Protein AF-A0A9Q3J2R3-F1 (afdb_monomer)

Solvent-accessible surface area (backbone atoms only — not comparable to full-atom values): 9418 Å² total; per-residue (Å²): 132,83,91,70,84,46,67,70,56,54,51,50,53,51,51,51,56,75,69,48,61,63,36,55,77,80,47,56,57,64,67,53,50,51,54,54,50,48,54,44,44,67,78,40,71,87,58,54,69,68,58,52,51,57,54,54,46,62,34,42,38,75,72,40,27,52,59,42,52,78,74,54,57,98,82,57,48,74,64,53,53,39,50,45,46,45,48,46,47,72,78,33,77,52,51,38,79,76,82,68,60,73,75,72,72,69,63,77,83,73,80,81,72,88,80,84,87,82,90,78,88,88,80,91,82,88,81,83,86,86,81,93,75,87,70,90,77,88,87,83,83,82,134

pLDDT: mean 72.08, std 21.62, range [32.03, 93.5]

Sequence (143 aa):
MKKWANEAWRFKVEKAFESSKFNADRDKALPWFCQEKDRLRELFPDMSEFMIQRKILKQYGGDLEHAVKSRTIEKSSAEDIINILKEVTTRTRIGSSRVNLKARFNTPWKDSVDKNPKENFNNMNYKSADIIRKFHIFKTPPT

Radius of gyration: 33.73 Å; Cα contacts (8 Å, |Δi|>4): 80; chains: 1; bounding box: 82×104×40 Å

Organism: NCBI:txid1389203

Secondary structure (DSSP, 8-state):
--TT--HHHHHHHHHHHHH----TTT--HHHHHHHHHHHHHHH-TT--HHHHHHHHHHHH-HHHHHHHHTT--TT--HHHHHHHHHHHHHHS-TTS--TTSTTTS-S-----------------------SS-----------

Mean predicted aligned error: 16.14 Å

Structure (mmCIF, N/CA/C/O backbone):
data_AF-A0A9Q3J2R3-F1
#
_entry.id   AF-A0A9Q3J2R3-F1
#
loop_
_atom_site.group_PDB
_atom_site.id
_atom_site.type_symbol
_atom_site.label_atom_id
_atom_site.label_alt_id
_atom_site.label_comp_id
_atom_site.label_asym_id
_atom_site.label_entity_id
_atom_site.label_seq_id
_atom_site.pdbx_PDB_ins_code
_atom_site.Cartn_x
_atom_site.Cartn_y
_atom_site.Cartn_z
_atom_si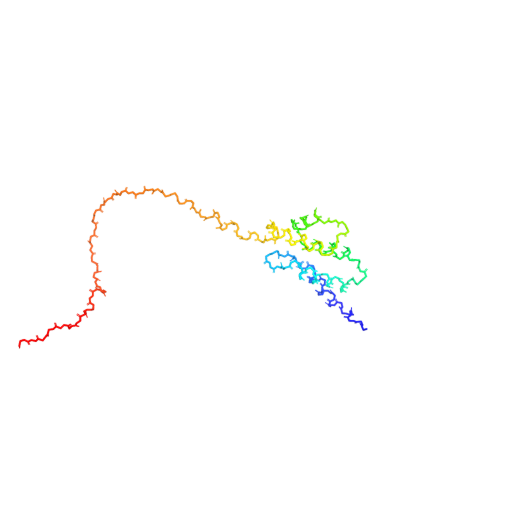te.occupancy
_atom_site.B_iso_or_equiv
_atom_site.auth_seq_id
_atom_site.auth_comp_id
_atom_site.auth_asym_id
_atom_site.auth_atom_id
_atom_site.pdbx_PDB_model_num
ATOM 1 N N . MET A 1 1 ? 28.104 0.379 -10.098 1.00 41.28 1 MET A N 1
ATOM 2 C CA . MET A 1 1 ? 27.484 -0.558 -11.065 1.00 41.28 1 MET A CA 1
ATOM 3 C C . MET A 1 1 ? 26.038 -0.143 -11.332 1.00 41.28 1 MET A C 1
ATOM 5 O O . MET A 1 1 ? 25.217 -0.185 -10.422 1.00 41.28 1 MET A O 1
ATOM 9 N N . LYS A 1 2 ? 25.729 0.321 -12.552 1.00 52.34 2 LYS A N 1
ATOM 10 C CA . LYS A 1 2 ? 24.376 0.724 -12.985 1.00 52.34 2 LYS A CA 1
ATOM 11 C C . LYS A 1 2 ? 23.526 -0.536 -13.218 1.00 52.34 2 LYS A C 1
ATOM 13 O O . LYS A 1 2 ? 23.370 -0.986 -14.343 1.00 52.34 2 LYS A O 1
ATOM 18 N N . LYS A 1 3 ? 22.949 -1.099 -12.155 1.00 52.78 3 LYS A N 1
ATOM 19 C CA . LYS A 1 3 ? 21.988 -2.224 -12.230 1.00 52.78 3 LYS A CA 1
ATOM 20 C C . LYS A 1 3 ? 20.630 -1.852 -12.880 1.00 52.78 3 LYS A C 1
ATOM 22 O O . LYS A 1 3 ? 19.707 -2.650 -12.871 1.00 52.78 3 LYS A O 1
ATOM 27 N N . TRP A 1 4 ? 20.526 -0.649 -13.460 1.00 52.38 4 TRP A N 1
ATOM 28 C CA . TRP A 1 4 ? 19.287 0.090 -13.756 1.00 52.38 4 TRP A CA 1
ATOM 29 C C . TRP A 1 4 ? 19.117 0.516 -15.222 1.00 52.38 4 TRP A C 1
ATOM 31 O O . TRP A 1 4 ? 18.214 1.286 -15.535 1.00 52.38 4 TRP A O 1
ATOM 41 N N . ALA A 1 5 ? 19.986 0.066 -16.128 1.00 53.03 5 ALA A N 1
ATOM 42 C CA . ALA A 1 5 ? 19.925 0.455 -17.541 1.00 53.03 5 ALA A CA 1
ATOM 43 C C . ALA A 1 5 ? 18.962 -0.411 -18.378 1.00 53.03 5 ALA A C 1
ATOM 45 O O . ALA A 1 5 ? 19.039 -0.396 -19.600 1.00 53.03 5 ALA A O 1
ATOM 46 N N . ASN A 1 6 ? 18.081 -1.191 -17.742 1.00 73.62 6 ASN A N 1
ATOM 47 C CA . ASN A 1 6 ? 17.111 -2.019 -18.446 1.00 73.62 6 ASN A CA 1
ATOM 48 C C . ASN A 1 6 ? 15.713 -1.421 -18.265 1.00 73.62 6 ASN A C 1
ATOM 50 O O . ASN A 1 6 ? 15.051 -1.633 -17.248 1.00 73.62 6 ASN A O 1
ATOM 54 N N . GLU A 1 7 ? 15.284 -0.636 -19.247 1.00 78.00 7 GLU A N 1
ATOM 55 C CA . GLU A 1 7 ? 13.959 -0.013 -19.307 1.00 78.00 7 GLU A CA 1
ATOM 56 C C . GLU A 1 7 ? 12.837 -1.053 -19.150 1.00 78.00 7 GLU A C 1
ATOM 58 O O . GLU A 1 7 ? 11.865 -0.822 -18.432 1.00 78.00 7 GLU A O 1
ATOM 63 N N . ALA A 1 8 ? 13.047 -2.270 -19.670 1.00 84.44 8 ALA A N 1
ATOM 64 C CA . ALA A 1 8 ? 12.127 -3.388 -19.487 1.00 84.44 8 ALA A CA 1
ATOM 65 C C . ALA A 1 8 ? 12.008 -3.841 -18.021 1.00 84.44 8 ALA A C 1
ATOM 67 O O . ALA A 1 8 ? 10.945 -4.293 -17.598 1.00 84.44 8 ALA A O 1
ATOM 68 N N . TRP A 1 9 ? 13.077 -3.738 -17.225 1.00 86.19 9 TRP A N 1
ATOM 69 C CA . TRP A 1 9 ? 13.020 -4.047 -15.794 1.00 86.19 9 TRP A CA 1
ATOM 70 C C . TRP A 1 9 ? 12.254 -2.963 -15.026 1.00 86.19 9 TRP A C 1
ATOM 72 O O . TRP A 1 9 ? 11.386 -3.300 -14.222 1.00 86.19 9 TRP A O 1
ATOM 82 N N . ARG A 1 10 ? 12.488 -1.678 -15.332 1.00 86.00 10 ARG A N 1
ATOM 83 C CA . ARG A 1 10 ? 11.745 -0.566 -14.708 1.00 86.00 10 ARG A CA 1
ATOM 84 C C . ARG A 1 10 ? 10.252 -0.687 -14.994 1.00 86.00 10 ARG A C 1
ATOM 86 O O . ARG A 1 10 ? 9.456 -0.643 -14.063 1.00 86.00 10 ARG A O 1
ATOM 93 N N . PHE A 1 11 ? 9.896 -0.961 -16.250 1.00 88.31 11 PHE A N 1
ATOM 94 C CA . PHE A 1 11 ? 8.513 -1.196 -16.658 1.00 88.31 11 PHE A CA 1
ATOM 95 C C . PHE A 1 11 ? 7.865 -2.363 -15.897 1.00 88.31 11 PHE A C 1
ATOM 97 O O . PHE A 1 11 ? 6.725 -2.258 -15.451 1.00 88.31 11 PHE A O 1
ATOM 104 N N . LYS A 1 12 ? 8.591 -3.472 -15.690 1.00 89.00 12 LYS A N 1
ATOM 105 C CA . LYS A 1 12 ? 8.093 -4.611 -14.898 1.00 89.00 12 LYS A CA 1
ATOM 106 C C . LYS A 1 12 ? 7.814 -4.229 -13.445 1.00 89.00 12 LYS A C 1
ATOM 108 O O . LYS A 1 12 ? 6.768 -4.606 -12.923 1.00 89.00 12 LYS A O 1
ATOM 113 N N . VAL A 1 13 ? 8.724 -3.501 -12.794 1.00 89.06 13 VAL A N 1
ATOM 114 C CA . VAL A 1 13 ? 8.544 -3.078 -11.393 1.00 89.06 13 VAL A CA 1
ATOM 115 C C . VAL A 1 13 ? 7.409 -2.063 -11.269 1.00 89.06 13 VAL A C 1
ATOM 117 O O . VAL A 1 13 ? 6.595 -2.171 -10.356 1.00 89.06 13 VAL A O 1
ATOM 120 N N . GLU A 1 14 ? 7.293 -1.131 -12.214 1.00 90.19 14 GLU A N 1
ATOM 121 C CA . GLU A 1 14 ? 6.196 -0.163 -12.255 1.00 90.19 14 GLU A CA 1
ATOM 122 C C . GLU A 1 14 ? 4.843 -0.855 -12.439 1.00 90.19 14 GLU A C 1
ATOM 124 O O . GLU A 1 14 ? 3.926 -0.626 -11.655 1.00 90.19 14 GLU A O 1
ATOM 129 N N . LYS A 1 15 ? 4.735 -1.798 -13.382 1.00 91.06 15 LYS A N 1
ATOM 130 C CA . LYS A 1 15 ? 3.519 -2.605 -13.553 1.00 91.06 15 LYS A CA 1
ATOM 131 C C . LYS A 1 15 ? 3.196 -3.457 -12.329 1.00 91.06 15 LYS A C 1
ATOM 133 O O . LYS A 1 15 ? 2.023 -3.603 -11.978 1.00 91.06 15 LYS A O 1
ATOM 138 N N . ALA A 1 16 ? 4.211 -4.007 -11.664 1.00 89.81 16 ALA A N 1
ATOM 139 C CA . ALA A 1 16 ? 4.023 -4.745 -10.420 1.00 89.81 16 ALA A CA 1
ATOM 140 C C . ALA A 1 16 ? 3.452 -3.842 -9.317 1.00 89.81 16 ALA A C 1
ATOM 142 O O . ALA A 1 16 ? 2.513 -4.252 -8.648 1.00 89.81 16 ALA A O 1
ATOM 143 N N . PHE A 1 17 ? 3.956 -2.612 -9.175 1.00 91.19 17 PHE A N 1
ATOM 144 C CA . PHE A 1 17 ? 3.417 -1.607 -8.252 1.00 91.19 17 PHE A CA 1
ATOM 145 C C . PHE A 1 17 ? 1.977 -1.206 -8.629 1.00 91.19 17 PHE A C 1
ATOM 147 O O . PHE A 1 17 ? 1.074 -1.253 -7.803 1.00 91.19 17 PHE A O 1
ATOM 154 N N . GLU A 1 18 ? 1.706 -0.868 -9.893 1.00 88.56 18 GLU A N 1
ATOM 155 C CA . GLU A 1 18 ? 0.370 -0.447 -10.355 1.00 88.56 18 GLU A CA 1
ATOM 156 C C . GLU A 1 18 ? -0.720 -1.508 -10.138 1.00 88.56 18 GLU A C 1
ATOM 158 O O . GLU A 1 18 ? -1.857 -1.174 -9.797 1.00 88.56 18 GLU A O 1
ATOM 163 N N . SER A 1 19 ? -0.375 -2.781 -10.343 1.00 89.06 19 SER A N 1
ATOM 164 C CA . SER A 1 19 ? -1.288 -3.917 -10.168 1.00 89.06 19 SER A CA 1
ATOM 165 C C . SER A 1 19 ? -1.404 -4.398 -8.717 1.00 89.06 19 SER A C 1
ATOM 167 O O . SER A 1 19 ? -2.344 -5.125 -8.389 1.00 89.06 19 SER A O 1
ATOM 169 N N . SER A 1 20 ? -0.483 -3.987 -7.841 1.00 88.88 20 SER A N 1
ATOM 170 C CA . SER A 1 20 ? -0.458 -4.369 -6.431 1.00 88.88 20 SER A CA 1
ATOM 171 C C . SER A 1 20 ? -1.546 -3.621 -5.662 1.00 88.88 20 SER A C 1
ATOM 173 O O . SER A 1 20 ? -1.384 -2.468 -5.267 1.00 88.88 20 SER A O 1
ATOM 175 N N . LYS A 1 21 ? -2.683 -4.286 -5.442 1.00 89.75 21 LYS A N 1
ATOM 176 C CA . LYS A 1 21 ? -3.744 -3.815 -4.545 1.00 89.75 21 LYS A CA 1
ATOM 177 C C . LYS A 1 21 ? -3.728 -4.630 -3.269 1.00 89.75 21 LYS A C 1
ATOM 179 O O . LYS A 1 21 ? -3.721 -5.856 -3.324 1.00 89.75 21 LYS A O 1
ATOM 184 N N . PHE A 1 22 ? -3.745 -3.943 -2.134 1.00 88.50 22 PHE A N 1
ATOM 185 C CA . PHE A 1 22 ? -3.774 -4.604 -0.838 1.00 88.50 22 PHE A CA 1
ATOM 186 C C . PHE A 1 22 ? -5.118 -5.304 -0.619 1.00 88.50 22 PHE A C 1
ATOM 188 O O . PHE A 1 22 ? -6.178 -4.691 -0.769 1.00 88.50 22 PHE A O 1
ATOM 195 N N . ASN A 1 23 ? -5.076 -6.569 -0.212 1.00 85.62 23 ASN A N 1
ATOM 196 C CA . ASN A 1 23 ? -6.252 -7.341 0.157 1.00 85.62 23 ASN A CA 1
ATOM 197 C C . ASN A 1 23 ? -6.122 -7.850 1.596 1.00 85.62 23 ASN A C 1
ATOM 199 O O . ASN A 1 23 ? -5.238 -8.647 1.892 1.00 85.62 23 ASN A O 1
ATOM 203 N N . ALA A 1 24 ? -7.0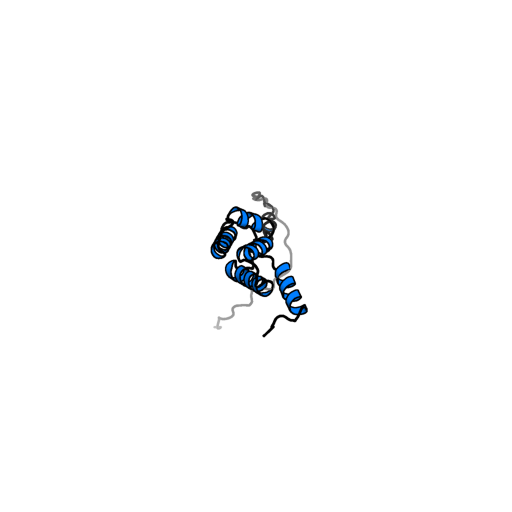40 -7.455 2.481 1.00 84.88 24 ALA A N 1
ATOM 204 C CA . ALA A 1 24 ? -6.950 -7.797 3.902 1.00 84.88 24 ALA A CA 1
ATOM 205 C C . ALA A 1 24 ? -7.091 -9.305 4.195 1.00 84.88 24 ALA A C 1
ATOM 207 O O . ALA A 1 24 ? -6.652 -9.754 5.250 1.00 84.88 24 ALA A O 1
ATOM 208 N N . ASP A 1 25 ? -7.682 -10.091 3.286 1.00 81.62 25 ASP A N 1
ATOM 209 C CA . ASP A 1 25 ? -7.821 -11.545 3.455 1.00 81.62 25 ASP A CA 1
ATOM 210 C C . ASP A 1 25 ? -6.552 -12.308 3.067 1.00 81.62 25 ASP A C 1
ATOM 212 O O . ASP A 1 25 ? -6.305 -13.406 3.567 1.00 81.62 25 ASP A O 1
ATOM 216 N N . ARG A 1 26 ? -5.783 -11.765 2.117 1.00 84.56 26 ARG A N 1
ATOM 217 C CA . ARG A 1 26 ? -4.634 -12.449 1.506 1.00 84.56 26 ARG A CA 1
ATOM 218 C C . ARG A 1 26 ? -3.308 -11.904 2.014 1.00 84.56 26 ARG A C 1
ATOM 220 O O . ARG A 1 26 ? -2.369 -12.670 2.220 1.00 84.56 26 ARG A O 1
ATOM 227 N N . ASP A 1 27 ? -3.245 -10.596 2.227 1.00 87.62 27 ASP A N 1
ATOM 228 C CA . ASP A 1 27 ? -2.016 -9.871 2.487 1.00 87.62 27 ASP A CA 1
ATOM 229 C C . ASP A 1 27 ? -1.888 -9.496 3.960 1.00 87.62 27 ASP A C 1
ATOM 231 O O . ASP A 1 27 ? -2.822 -9.046 4.624 1.00 87.62 27 ASP A O 1
ATOM 235 N N . LYS A 1 28 ? -0.666 -9.620 4.476 1.00 88.12 28 LYS A N 1
ATOM 236 C CA . LYS A 1 28 ? -0.310 -9.073 5.784 1.00 88.12 28 LYS A CA 1
ATOM 237 C C . LYS A 1 28 ? 0.205 -7.648 5.593 1.00 88.12 28 LYS A C 1
ATOM 239 O O . LYS A 1 28 ? 1.115 -7.422 4.800 1.00 88.12 28 LYS A O 1
ATOM 244 N N . ALA A 1 29 ? -0.320 -6.714 6.386 1.00 87.44 29 ALA A N 1
ATOM 245 C CA . ALA A 1 29 ? -0.008 -5.282 6.316 1.00 87.44 29 ALA A CA 1
ATOM 246 C C . ALA A 1 29 ? 1.500 -4.967 6.250 1.00 87.44 29 ALA A C 1
ATOM 248 O O . ALA A 1 29 ? 1.945 -4.261 5.353 1.00 87.44 29 ALA A O 1
ATOM 249 N N . LEU A 1 30 ? 2.293 -5.517 7.177 1.00 90.00 30 LEU A N 1
ATOM 250 C CA . LEU A 1 30 ? 3.727 -5.224 7.281 1.00 90.00 30 LEU A CA 1
ATOM 251 C C . LEU A 1 30 ? 4.544 -5.695 6.057 1.00 90.00 30 LEU A C 1
ATOM 253 O O . LEU A 1 30 ? 5.188 -4.851 5.437 1.00 90.00 30 LEU A O 1
ATOM 257 N N . PRO A 1 31 ? 4.554 -6.993 5.684 1.00 92.31 31 PRO A N 1
ATOM 258 C CA . PRO A 1 31 ? 5.373 -7.452 4.561 1.00 92.31 31 PRO A CA 1
ATOM 259 C C . PRO A 1 31 ? 4.933 -6.840 3.231 1.00 92.31 31 PRO A C 1
ATOM 261 O O . PRO A 1 31 ? 5.789 -6.499 2.419 1.00 92.31 31 PRO A O 1
ATOM 264 N N . TRP A 1 32 ? 3.627 -6.640 3.031 1.00 92.88 32 TRP A N 1
ATOM 265 C CA . TRP A 1 32 ? 3.115 -6.001 1.822 1.00 92.88 32 TRP A CA 1
ATOM 266 C C . TRP A 1 32 ? 3.584 -4.541 1.720 1.00 92.88 32 TRP A C 1
ATOM 268 O O . TRP A 1 32 ? 4.107 -4.129 0.687 1.00 92.88 32 TRP A O 1
ATOM 278 N N . PHE A 1 33 ? 3.499 -3.780 2.818 1.00 91.94 33 PHE A N 1
ATOM 279 C CA . PHE A 1 33 ? 3.973 -2.396 2.859 1.00 91.94 33 PHE A CA 1
ATOM 280 C C . PHE A 1 33 ? 5.476 -2.291 2.578 1.00 91.94 33 PHE A C 1
ATOM 282 O O . PHE A 1 33 ? 5.901 -1.445 1.793 1.00 91.94 33 PHE A O 1
ATOM 289 N N . CYS A 1 34 ? 6.290 -3.151 3.200 1.00 91.75 34 CYS A N 1
ATOM 290 C CA . CYS A 1 34 ? 7.736 -3.159 2.983 1.00 91.75 34 CYS A CA 1
ATOM 291 C C . CYS A 1 34 ? 8.090 -3.476 1.527 1.00 91.75 34 CYS A C 1
ATOM 293 O O . CYS A 1 34 ? 8.894 -2.761 0.940 1.00 91.75 34 CYS A O 1
ATOM 295 N N . GLN A 1 35 ? 7.443 -4.480 0.926 1.00 92.62 35 GLN A N 1
ATOM 296 C CA . GLN A 1 35 ? 7.672 -4.835 -0.473 1.00 92.62 35 GLN A CA 1
ATOM 297 C C . GLN A 1 35 ? 7.363 -3.664 -1.413 1.00 92.62 35 GLN A C 1
ATOM 299 O O . GLN A 1 35 ? 8.121 -3.386 -2.342 1.00 92.62 35 GLN A O 1
ATOM 304 N N . GLU A 1 36 ? 6.260 -2.962 -1.166 1.00 92.62 36 GLU A N 1
ATOM 305 C CA . GLU A 1 36 ? 5.855 -1.837 -1.999 1.00 92.62 36 GLU A CA 1
ATOM 306 C C . GLU A 1 36 ? 6.770 -0.616 -1.814 1.00 92.62 36 GLU A C 1
ATOM 308 O O . GLU A 1 36 ? 7.121 0.066 -2.781 1.00 92.62 36 GLU A O 1
ATOM 313 N N . LYS A 1 37 ? 7.231 -0.381 -0.580 1.00 91.81 37 LYS A N 1
ATOM 314 C CA . LYS A 1 37 ? 8.254 0.623 -0.271 1.00 91.81 37 LYS A CA 1
ATOM 315 C C . LYS A 1 37 ? 9.556 0.334 -1.013 1.00 91.81 37 LYS A C 1
ATOM 317 O O . LYS A 1 37 ? 10.128 1.252 -1.599 1.00 91.81 37 LYS A O 1
ATOM 322 N N . ASP A 1 38 ? 10.004 -0.917 -1.020 1.00 91.56 38 ASP A N 1
ATOM 323 C CA . ASP A 1 38 ? 11.239 -1.311 -1.695 1.00 91.56 38 ASP A CA 1
ATOM 324 C C . ASP A 1 38 ? 11.121 -1.104 -3.209 1.00 91.56 38 ASP A C 1
ATOM 326 O O . ASP A 1 38 ? 11.971 -0.431 -3.788 1.00 91.56 38 ASP A O 1
ATOM 330 N N . ARG A 1 39 ? 10.012 -1.524 -3.840 1.00 90.94 39 ARG A N 1
ATOM 331 C CA . ARG A 1 39 ? 9.741 -1.256 -5.270 1.00 90.94 39 ARG A CA 1
ATOM 332 C C . ARG A 1 39 ? 9.798 0.236 -5.615 1.00 90.94 39 ARG A C 1
ATOM 334 O O . ARG A 1 39 ? 10.329 0.615 -6.658 1.00 90.94 39 ARG A O 1
ATOM 341 N N . LEU A 1 40 ? 9.258 1.097 -4.752 1.00 91.50 40 LEU A N 1
ATOM 342 C CA . LEU A 1 40 ? 9.274 2.545 -4.971 1.00 91.50 40 LEU A CA 1
ATOM 343 C C . LEU A 1 40 ? 10.655 3.165 -4.772 1.00 91.50 40 LEU A C 1
ATOM 345 O O . LEU A 1 40 ? 11.035 4.013 -5.574 1.00 91.50 40 LEU A O 1
ATOM 349 N N . ARG A 1 41 ? 11.408 2.743 -3.750 1.00 90.38 41 ARG A N 1
ATOM 350 C CA . ARG A 1 41 ? 12.799 3.183 -3.538 1.00 90.38 41 ARG A CA 1
ATOM 351 C C . ARG A 1 41 ? 13.708 2.749 -4.673 1.00 90.38 41 ARG A C 1
ATOM 353 O O . ARG A 1 41 ? 14.648 3.449 -5.028 1.00 90.38 41 ARG A O 1
ATOM 360 N N . GLU A 1 42 ? 13.410 1.591 -5.238 1.00 88.31 42 GLU A N 1
ATOM 361 C CA . GLU A 1 42 ? 14.067 1.100 -6.425 1.00 88.31 42 GLU A CA 1
ATOM 362 C C . GLU A 1 42 ? 13.763 1.999 -7.639 1.00 88.31 42 GLU A C 1
ATOM 364 O O . GLU A 1 42 ? 14.678 2.516 -8.277 1.00 88.31 42 GLU A O 1
ATOM 369 N N . LEU A 1 43 ? 12.491 2.264 -7.940 1.00 87.44 43 LEU A N 1
ATOM 370 C CA . LEU A 1 43 ? 12.111 3.091 -9.093 1.00 87.44 43 LEU A CA 1
ATOM 371 C C . LEU A 1 43 ? 12.526 4.567 -8.966 1.00 87.44 43 LEU A C 1
ATOM 373 O O . LEU A 1 43 ? 12.924 5.182 -9.963 1.00 87.44 43 LEU A O 1
ATOM 377 N N . PHE A 1 44 ? 12.413 5.118 -7.756 1.00 88.25 44 PHE A N 1
ATOM 378 C CA . PHE A 1 44 ? 12.584 6.531 -7.433 1.00 88.25 44 PHE A CA 1
ATOM 379 C C . PHE A 1 44 ? 13.467 6.695 -6.179 1.00 88.25 44 PHE A C 1
ATOM 381 O O . PHE A 1 44 ? 12.949 6.973 -5.095 1.00 88.25 44 PHE A O 1
ATOM 388 N N . PRO A 1 45 ? 14.798 6.550 -6.303 1.00 86.88 45 PRO A N 1
ATOM 389 C CA . PRO A 1 45 ? 15.710 6.619 -5.157 1.00 86.88 45 PRO A CA 1
ATOM 390 C C . PRO A 1 45 ? 15.717 7.989 -4.463 1.00 86.88 45 PRO A C 1
ATOM 392 O O . PRO A 1 45 ? 15.922 8.057 -3.255 1.00 86.88 45 PRO A O 1
ATOM 395 N N . ASP A 1 46 ? 15.434 9.062 -5.203 1.00 89.50 46 ASP A N 1
ATOM 396 C CA . ASP A 1 46 ? 15.435 10.440 -4.693 1.00 89.50 46 ASP A CA 1
ATOM 397 C C . ASP A 1 46 ? 14.070 10.875 -4.122 1.00 89.50 46 ASP A C 1
ATOM 399 O O . ASP A 1 46 ? 13.869 12.033 -3.752 1.00 89.50 46 ASP A O 1
ATOM 403 N N . MET A 1 47 ? 13.087 9.968 -4.076 1.00 89.44 47 MET A N 1
ATOM 404 C CA . MET A 1 47 ? 11.753 10.276 -3.568 1.00 89.44 47 MET A CA 1
ATOM 405 C C . MET A 1 47 ? 11.748 10.334 -2.039 1.00 89.44 47 MET A C 1
ATOM 407 O O . MET A 1 47 ? 12.265 9.446 -1.365 1.00 89.44 47 MET A O 1
ATOM 411 N N . SER A 1 48 ? 11.102 11.358 -1.477 1.00 90.19 48 SER A N 1
ATOM 412 C CA . SER A 1 48 ? 10.963 11.471 -0.024 1.00 90.19 48 SER A CA 1
ATOM 413 C C . SER A 1 48 ? 10.111 10.338 0.554 1.00 90.19 48 SER A C 1
ATOM 415 O O . SER A 1 48 ? 9.155 9.871 -0.071 1.00 90.19 48 SER A O 1
ATOM 417 N N . GLU A 1 49 ? 10.413 9.935 1.791 1.00 87.75 49 GLU A N 1
ATOM 418 C CA . GLU A 1 49 ? 9.676 8.872 2.488 1.00 87.75 49 GLU A CA 1
ATOM 419 C C . GLU A 1 49 ? 8.169 9.176 2.562 1.00 87.75 49 GLU A C 1
ATOM 421 O O . GLU A 1 49 ? 7.341 8.301 2.323 1.00 87.75 49 GLU A O 1
ATOM 426 N N . PHE A 1 50 ? 7.805 10.442 2.783 1.00 88.06 50 PHE A N 1
ATOM 427 C CA . PHE A 1 50 ? 6.413 10.895 2.779 1.00 88.06 50 PHE A CA 1
ATOM 428 C C . PHE A 1 50 ? 5.720 10.679 1.421 1.00 88.06 50 PHE A C 1
ATOM 430 O O . PHE A 1 50 ? 4.575 10.226 1.359 1.00 88.06 50 PHE A O 1
ATOM 437 N N . MET A 1 51 ? 6.405 10.959 0.307 1.00 88.94 51 MET A N 1
ATOM 438 C CA . MET A 1 51 ? 5.852 10.716 -1.030 1.00 88.94 51 MET A CA 1
ATOM 439 C C . MET A 1 51 ? 5.694 9.220 -1.316 1.00 88.94 51 MET A C 1
ATOM 441 O O . MET A 1 51 ? 4.686 8.819 -1.906 1.00 88.94 51 MET A O 1
ATOM 445 N N . ILE A 1 52 ? 6.639 8.395 -0.856 1.00 91.75 52 ILE A N 1
ATOM 446 C CA . ILE A 1 52 ? 6.556 6.933 -0.949 1.00 91.75 52 ILE A CA 1
ATOM 447 C C . ILE A 1 52 ? 5.324 6.430 -0.189 1.00 91.75 52 ILE A C 1
ATOM 449 O O . ILE A 1 52 ? 4.472 5.756 -0.768 1.00 91.75 52 ILE A O 1
ATOM 453 N N . GLN A 1 53 ? 5.161 6.836 1.071 1.00 91.31 53 GLN A N 1
ATOM 454 C CA . GLN A 1 53 ? 3.999 6.491 1.893 1.00 91.31 53 GLN A CA 1
ATOM 455 C C . GLN A 1 53 ? 2.683 6.920 1.232 1.00 91.31 53 GLN A C 1
ATOM 457 O O . GLN A 1 53 ? 1.735 6.138 1.161 1.00 91.31 53 GLN A O 1
ATOM 462 N N . ARG A 1 54 ? 2.626 8.137 0.676 1.00 89.06 54 ARG A N 1
ATOM 463 C CA . ARG A 1 54 ? 1.441 8.652 -0.026 1.00 89.06 54 ARG A CA 1
ATOM 464 C C . ARG A 1 54 ? 1.098 7.843 -1.275 1.00 89.06 54 ARG A C 1
ATOM 466 O O . ARG A 1 54 ? -0.084 7.657 -1.567 1.00 89.06 54 ARG A O 1
ATOM 473 N N . LYS A 1 55 ? 2.101 7.363 -2.015 1.00 91.75 55 LYS A N 1
ATOM 474 C CA . LYS A 1 55 ? 1.899 6.463 -3.158 1.00 91.75 55 LYS A CA 1
ATOM 475 C C . LYS A 1 55 ? 1.358 5.104 -2.713 1.00 91.75 55 LYS A C 1
ATOM 477 O O . LYS A 1 55 ? 0.396 4.635 -3.310 1.00 91.75 55 LYS A O 1
ATOM 482 N N . ILE A 1 56 ? 1.907 4.521 -1.648 1.00 91.94 56 ILE A N 1
ATOM 483 C CA . ILE A 1 56 ? 1.423 3.248 -1.090 1.00 91.94 56 ILE A CA 1
ATOM 484 C C . ILE A 1 56 ? -0.020 3.388 -0.582 1.00 91.94 56 ILE A C 1
ATOM 486 O O . ILE A 1 56 ? -0.853 2.529 -0.849 1.00 91.94 56 ILE A O 1
ATOM 490 N N . LEU A 1 57 ? -0.368 4.505 0.063 1.00 90.69 57 LEU A N 1
ATOM 491 C CA . LEU A 1 57 ? -1.734 4.765 0.536 1.00 90.69 57 LEU A CA 1
ATOM 492 C C . LEU A 1 57 ? -2.779 4.724 -0.591 1.00 90.69 57 LEU A C 1
ATOM 494 O O . LEU A 1 57 ? -3.892 4.249 -0.375 1.00 90.69 57 LEU A O 1
ATOM 498 N N . LYS A 1 58 ? -2.426 5.173 -1.804 1.00 90.06 58 LYS A N 1
ATOM 499 C CA . LYS A 1 58 ? -3.304 5.077 -2.986 1.00 90.06 58 LYS A CA 1
ATOM 500 C C . LYS A 1 58 ? -3.511 3.639 -3.474 1.00 90.06 58 LYS A C 1
ATOM 502 O O . LYS A 1 58 ? -4.462 3.367 -4.205 1.00 90.06 58 LYS A O 1
ATOM 507 N N . GLN A 1 59 ? -2.625 2.716 -3.104 1.00 90.00 59 GLN A N 1
ATOM 508 C CA . GLN A 1 59 ? -2.737 1.310 -3.487 1.00 90.00 59 GLN A CA 1
ATOM 509 C C . GLN A 1 59 ? -3.714 0.518 -2.617 1.00 90.00 59 GLN A C 1
ATOM 511 O O . GLN A 1 59 ? -4.190 -0.529 -3.050 1.00 90.00 59 GLN A O 1
ATOM 516 N N . TYR A 1 60 ? -4.090 1.037 -1.445 1.00 87.88 60 TYR A N 1
ATOM 517 C CA . TYR A 1 60 ? -5.166 0.455 -0.641 1.00 87.88 60 TYR A CA 1
ATOM 518 C C . TYR A 1 60 ? -6.523 0.546 -1.349 1.00 87.88 60 TYR A C 1
ATOM 520 O O . TYR A 1 60 ? -7.276 -0.423 -1.346 1.00 87.88 60 TYR A O 1
ATOM 528 N N . GLY A 1 61 ? -6.797 1.680 -2.005 1.00 83.88 61 GLY A N 1
ATOM 529 C CA . GLY A 1 61 ? -8.023 1.937 -2.757 1.00 83.88 61 GLY A CA 1
ATOM 530 C C . GLY A 1 61 ? -9.312 1.951 -1.919 1.00 83.88 61 GLY A C 1
ATOM 531 O O . GLY A 1 61 ? -9.386 1.426 -0.806 1.00 83.88 61 GLY A O 1
ATOM 532 N N . GLY A 1 62 ? -10.357 2.561 -2.483 1.00 87.00 62 GLY A N 1
ATOM 533 C CA . GLY A 1 62 ? -11.726 2.520 -1.957 1.00 87.00 62 GLY A CA 1
ATOM 534 C C . GLY A 1 62 ? -11.852 2.903 -0.477 1.00 87.00 62 GLY A C 1
ATOM 535 O O . GLY A 1 62 ? -11.180 3.810 0.016 1.00 87.00 62 GLY A O 1
ATOM 536 N N . ASP A 1 63 ? -12.714 2.184 0.242 1.00 87.44 63 ASP A N 1
ATOM 537 C CA . ASP A 1 63 ? -13.013 2.443 1.658 1.00 87.44 63 ASP A CA 1
ATOM 538 C C . ASP A 1 63 ? -11.783 2.287 2.566 1.00 87.44 63 ASP A C 1
ATOM 540 O O . ASP A 1 63 ? -11.676 2.961 3.591 1.00 87.44 63 ASP A O 1
ATOM 544 N N . LEU A 1 64 ? -10.838 1.416 2.193 1.00 88.50 64 LEU A N 1
ATOM 545 C CA . LEU A 1 64 ? -9.637 1.170 2.986 1.00 88.50 64 LEU A CA 1
ATOM 546 C C . LEU A 1 64 ? -8.680 2.364 2.929 1.00 88.50 64 LEU A C 1
ATOM 548 O O . LEU A 1 64 ? -8.163 2.786 3.962 1.00 88.50 64 LEU A O 1
ATOM 552 N N . GLU A 1 65 ? -8.494 2.951 1.746 1.00 90.62 65 GLU A N 1
ATOM 553 C CA . GLU A 1 65 ? -7.714 4.179 1.580 1.00 90.62 65 GLU A CA 1
ATOM 554 C C . GLU A 1 65 ? -8.273 5.312 2.447 1.00 90.62 65 GLU A C 1
ATOM 556 O O . GLU A 1 65 ? -7.518 5.969 3.167 1.00 90.62 65 GLU A O 1
ATOM 561 N N . HIS A 1 66 ? -9.594 5.513 2.425 1.00 90.06 66 HIS A N 1
ATOM 562 C CA . HIS A 1 66 ? -10.248 6.530 3.247 1.00 90.06 66 HIS A CA 1
ATOM 563 C C . HIS A 1 66 ? -10.101 6.246 4.744 1.00 90.06 66 HIS A C 1
ATOM 565 O O . HIS A 1 66 ? -9.745 7.151 5.499 1.00 90.06 66 HIS A O 1
ATOM 571 N N . ALA A 1 67 ? -10.316 5.000 5.173 1.00 90.50 67 ALA A N 1
ATOM 572 C CA . ALA A 1 67 ? -10.232 4.613 6.577 1.00 90.50 67 ALA A CA 1
ATOM 573 C C . ALA A 1 67 ? -8.818 4.771 7.157 1.00 90.50 67 ALA A C 1
ATOM 575 O O . ALA A 1 67 ? -8.669 5.186 8.309 1.00 90.50 67 ALA A O 1
ATOM 576 N N . VAL A 1 68 ? -7.780 4.459 6.380 1.00 90.50 68 VAL A N 1
ATOM 577 C CA . VAL A 1 68 ? -6.394 4.651 6.822 1.00 90.50 68 VAL A CA 1
ATOM 578 C C . VAL A 1 68 ? -6.049 6.140 6.827 1.00 90.50 68 VAL A C 1
ATOM 580 O O . VAL A 1 68 ? -5.574 6.650 7.841 1.00 90.50 68 VAL A O 1
ATOM 583 N N . LYS A 1 69 ? -6.356 6.879 5.751 1.00 89.62 69 LYS A N 1
ATOM 584 C CA . LYS A 1 69 ? -6.063 8.321 5.668 1.00 89.62 69 LYS A CA 1
ATOM 585 C C . LYS A 1 69 ? -6.735 9.135 6.765 1.00 89.62 69 LYS A C 1
ATOM 587 O O . LYS A 1 69 ? -6.092 10.016 7.316 1.00 89.62 69 LYS A O 1
ATOM 592 N N . SER A 1 70 ? -7.984 8.830 7.118 1.00 90.56 70 SER A N 1
ATOM 593 C CA . SER A 1 70 ? -8.707 9.567 8.164 1.00 90.56 70 SER A CA 1
ATOM 594 C C . SER A 1 70 ? -8.083 9.422 9.557 1.00 90.56 70 SER A C 1
ATOM 596 O O . SER A 1 70 ? -8.423 10.181 10.456 1.00 90.56 70 SER A O 1
ATOM 598 N N . ARG A 1 71 ? -7.216 8.422 9.751 1.00 89.12 71 ARG A N 1
ATOM 599 C CA . ARG A 1 71 ? -6.517 8.124 11.010 1.00 89.12 71 ARG A CA 1
ATOM 600 C C . ARG A 1 71 ? -5.027 8.475 10.957 1.00 89.12 71 ARG A C 1
ATOM 602 O O . ARG A 1 71 ? -4.353 8.386 11.975 1.00 89.12 71 ARG A O 1
ATOM 609 N N . THR A 1 72 ? -4.516 8.848 9.784 1.00 88.19 72 THR A N 1
ATOM 610 C CA . THR A 1 72 ? -3.100 9.164 9.562 1.00 88.19 72 THR A CA 1
ATOM 611 C C . THR A 1 72 ? -2.899 10.679 9.599 1.00 88.19 72 THR A C 1
ATOM 613 O O . THR A 1 72 ? -3.731 11.431 9.095 1.00 88.19 72 THR A O 1
ATOM 616 N N . ILE A 1 73 ? -1.782 11.137 10.162 1.00 82.81 73 ILE A N 1
ATOM 617 C CA . ILE A 1 73 ? -1.381 12.550 10.191 1.00 82.81 73 ILE A CA 1
ATOM 618 C C . ILE A 1 73 ? -0.302 12.763 9.118 1.00 82.81 73 ILE A C 1
ATOM 620 O O . ILE A 1 73 ? 0.424 11.840 8.761 1.00 82.81 73 ILE A O 1
ATOM 624 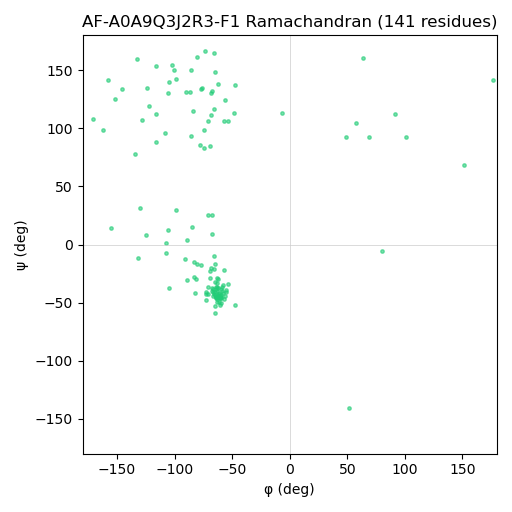N N . GLU A 1 74 ? -0.151 13.981 8.597 1.00 75.38 74 GLU A N 1
ATOM 625 C CA . GLU A 1 74 ? 0.818 14.297 7.532 1.00 75.38 74 GLU A CA 1
ATOM 626 C C . GLU A 1 74 ? 2.281 13.947 7.882 1.00 75.38 74 GLU A C 1
ATOM 628 O O . GLU A 1 74 ? 3.098 13.721 6.995 1.00 75.38 74 GLU A O 1
ATOM 633 N N . LYS A 1 75 ? 2.610 13.838 9.174 1.00 80.19 75 LYS A N 1
ATOM 634 C CA . LYS A 1 75 ? 3.941 13.457 9.678 1.00 80.19 75 LYS A CA 1
ATOM 635 C C . LYS A 1 75 ? 4.016 12.026 10.226 1.00 80.19 75 LYS A C 1
ATOM 637 O O . LYS A 1 75 ? 4.974 11.703 10.922 1.00 80.19 75 LYS A O 1
ATOM 642 N N . SER A 1 76 ? 3.011 11.189 9.973 1.00 85.25 76 SER A N 1
ATOM 643 C CA . SER A 1 76 ? 3.005 9.807 10.457 1.00 85.25 76 SER A CA 1
ATOM 644 C C . SER A 1 76 ? 4.166 9.006 9.874 1.00 85.25 76 SER A C 1
ATOM 646 O O . SER A 1 76 ? 4.483 9.098 8.687 1.00 85.25 76 SER A O 1
ATOM 648 N N . SER A 1 77 ? 4.798 8.197 10.718 1.00 89.75 77 SER A N 1
ATOM 649 C CA . SER A 1 77 ? 5.848 7.286 10.283 1.00 89.75 77 SER A CA 1
ATOM 650 C C . SER A 1 77 ? 5.264 6.102 9.500 1.00 89.75 77 SER A C 1
ATOM 652 O O . SER A 1 77 ? 4.062 5.826 9.532 1.00 89.75 77 SER A O 1
ATOM 654 N N . ALA A 1 78 ? 6.128 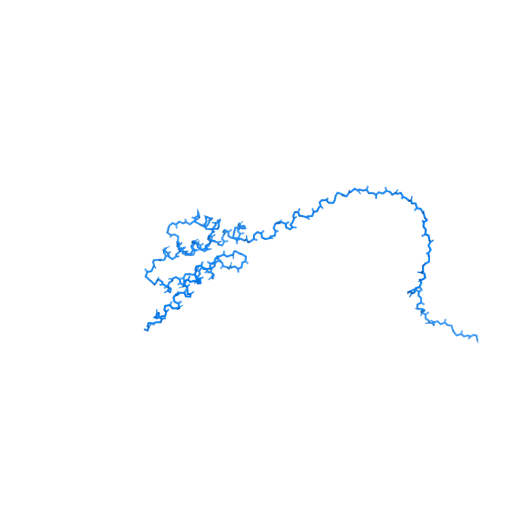5.355 8.808 1.00 88.19 78 ALA A N 1
ATOM 655 C CA . ALA A 1 78 ? 5.717 4.119 8.141 1.00 88.19 78 ALA A CA 1
ATOM 656 C C . ALA A 1 78 ? 5.126 3.110 9.143 1.00 88.19 78 ALA A C 1
ATOM 658 O O . ALA A 1 78 ? 4.161 2.415 8.832 1.00 88.19 78 ALA A O 1
ATOM 659 N N . GLU A 1 79 ? 5.680 3.062 10.354 1.00 91.06 79 GLU A N 1
ATOM 660 C CA . GLU A 1 79 ? 5.216 2.190 11.431 1.00 91.06 79 GLU A CA 1
ATOM 661 C C . GLU A 1 79 ? 3.813 2.575 11.898 1.00 91.06 79 GLU A C 1
ATOM 663 O O . GLU A 1 79 ? 2.959 1.698 12.031 1.00 91.06 79 GLU A O 1
ATOM 668 N N . ASP A 1 80 ? 3.543 3.874 12.048 1.00 92.06 80 ASP A N 1
ATOM 669 C CA . ASP A 1 80 ? 2.215 4.375 12.409 1.00 92.06 80 ASP A CA 1
ATOM 670 C C . ASP A 1 80 ? 1.177 3.982 11.358 1.00 92.06 80 ASP A C 1
ATOM 672 O O . ASP A 1 80 ? 0.118 3.453 11.694 1.00 92.06 80 ASP A O 1
ATOM 676 N N . ILE A 1 81 ? 1.501 4.162 10.072 1.00 92.19 81 ILE A N 1
ATOM 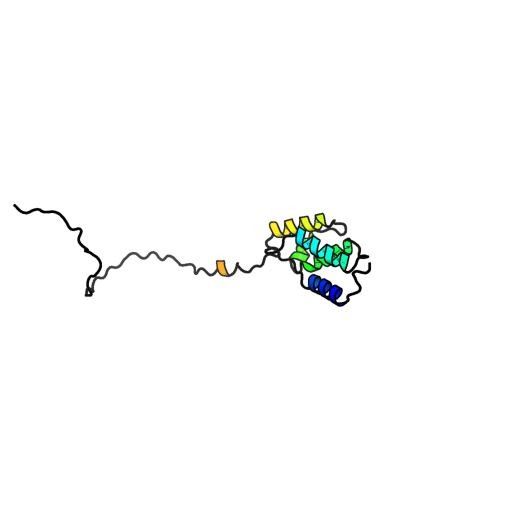677 C CA . ILE A 1 81 ? 0.613 3.792 8.960 1.00 92.19 81 ILE A CA 1
ATOM 678 C C . ILE A 1 81 ? 0.327 2.288 8.974 1.00 92.19 81 ILE A C 1
ATOM 680 O O . ILE A 1 81 ? -0.817 1.872 8.788 1.00 92.19 81 ILE A O 1
ATOM 684 N N . ILE A 1 82 ? 1.345 1.458 9.214 1.00 92.88 82 ILE A N 1
ATOM 685 C CA . ILE A 1 82 ? 1.186 0.002 9.290 1.00 92.88 82 ILE A CA 1
ATOM 686 C C . ILE A 1 82 ? 0.341 -0.393 10.505 1.00 92.88 82 ILE A C 1
ATOM 688 O O . ILE A 1 82 ? -0.500 -1.287 10.394 1.00 92.88 82 ILE A O 1
ATOM 692 N N . ASN A 1 83 ? 0.539 0.250 11.655 1.00 93.50 83 ASN A N 1
ATOM 693 C CA . ASN A 1 83 ? -0.240 -0.010 12.863 1.00 93.50 83 ASN A CA 1
ATOM 694 C C . ASN A 1 83 ? -1.708 0.379 12.671 1.00 93.50 83 ASN A C 1
ATOM 696 O O . ASN A 1 83 ? -2.584 -0.428 12.978 1.00 93.50 83 ASN A O 1
ATOM 700 N N . ILE A 1 84 ? -1.980 1.536 12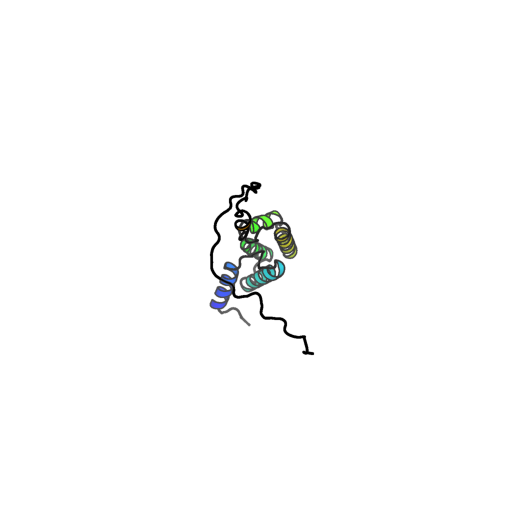.062 1.00 92.75 84 ILE A N 1
ATOM 701 C CA . ILE A 1 84 ? -3.332 1.959 11.677 1.00 92.75 84 ILE A CA 1
ATOM 702 C C . ILE A 1 84 ? -3.940 0.971 10.679 1.00 92.75 84 ILE A C 1
ATOM 704 O O . ILE A 1 84 ? -5.087 0.568 10.843 1.00 92.75 84 ILE A O 1
ATOM 708 N N . LEU A 1 85 ? -3.197 0.535 9.657 1.00 91.31 85 LEU A N 1
ATOM 709 C CA . LEU A 1 85 ? -3.696 -0.438 8.682 1.00 91.31 85 LEU A CA 1
ATOM 710 C C . LEU A 1 85 ? -4.069 -1.765 9.357 1.00 91.31 85 LEU A C 1
ATOM 712 O O . LEU A 1 85 ? -5.137 -2.319 9.089 1.00 91.31 85 LEU A O 1
ATOM 716 N N . LYS A 1 86 ? -3.218 -2.267 10.260 1.00 91.06 86 LYS A N 1
ATOM 717 C CA . LYS A 1 86 ? -3.512 -3.457 11.072 1.00 91.06 86 LYS A CA 1
ATOM 718 C C . LYS A 1 86 ? -4.750 -3.239 11.929 1.00 91.06 86 LYS A C 1
ATOM 720 O O . LYS A 1 86 ? -5.615 -4.104 11.974 1.00 91.06 86 LYS A O 1
ATOM 725 N N . GLU A 1 87 ? -4.864 -2.096 12.590 1.00 91.56 87 GLU A N 1
ATOM 726 C CA . GLU A 1 87 ? -6.021 -1.768 13.414 1.00 91.56 87 GLU A CA 1
ATOM 727 C C . GLU A 1 87 ? -7.310 -1.735 12.582 1.00 91.56 87 GLU A C 1
ATOM 729 O O . GLU A 1 87 ? -8.290 -2.385 12.939 1.00 91.56 87 GLU A O 1
ATOM 734 N N . VAL A 1 88 ? -7.306 -1.035 11.446 1.00 90.56 88 VAL A N 1
ATOM 735 C CA . VAL A 1 88 ? -8.460 -0.938 10.548 1.00 90.56 88 VAL A CA 1
ATOM 736 C C . VAL A 1 88 ? -8.854 -2.323 10.056 1.00 90.56 88 VAL A C 1
ATOM 738 O O . VAL A 1 88 ? -10.010 -2.695 10.200 1.00 90.56 88 VAL A O 1
ATOM 741 N N . THR A 1 89 ? -7.922 -3.122 9.547 1.00 88.69 89 THR A N 1
ATOM 742 C CA . THR A 1 89 ? -8.232 -4.457 9.000 1.00 88.69 89 THR A CA 1
ATOM 743 C C . THR A 1 89 ? -8.652 -5.478 10.061 1.00 88.69 89 THR A C 1
ATOM 745 O O . THR A 1 89 ? -9.436 -6.377 9.771 1.00 88.69 89 THR A O 1
ATOM 748 N N . THR A 1 90 ? -8.173 -5.348 11.302 1.00 86.69 90 THR A N 1
ATOM 749 C CA . THR A 1 90 ? -8.555 -6.248 12.405 1.00 86.69 90 THR A CA 1
ATOM 750 C C . THR A 1 90 ? -9.876 -5.853 13.056 1.00 86.69 90 THR A C 1
ATOM 752 O O . THR A 1 90 ? -10.692 -6.722 13.359 1.00 86.69 90 THR A O 1
ATOM 755 N N . ARG A 1 91 ? -10.113 -4.553 13.273 1.00 83.88 91 ARG A N 1
ATOM 756 C CA . ARG A 1 91 ? -11.332 -4.043 13.926 1.00 83.88 91 ARG A CA 1
ATOM 757 C C . ARG A 1 91 ? -12.495 -3.897 12.958 1.00 83.88 91 ARG A C 1
ATOM 759 O O . ARG A 1 91 ? -13.651 -3.975 13.362 1.00 83.88 91 ARG A O 1
ATOM 766 N N . THR A 1 92 ? -12.203 -3.669 11.683 1.00 73.75 92 THR A N 1
ATOM 767 C CA . THR A 1 92 ? -13.204 -3.446 10.647 1.00 73.75 92 THR A CA 1
ATOM 768 C C . THR A 1 92 ? -12.988 -4.457 9.529 1.00 73.75 92 THR A C 1
ATOM 770 O O . THR A 1 92 ? -11.873 -4.656 9.063 1.00 73.75 92 THR A O 1
ATOM 773 N N . ARG A 1 93 ? -14.057 -5.089 9.036 1.00 72.81 93 ARG A N 1
ATOM 774 C CA . ARG A 1 93 ? -13.991 -5.966 7.847 1.00 72.81 93 ARG A CA 1
ATOM 775 C C . ARG A 1 93 ? -13.772 -5.177 6.538 1.00 72.81 93 ARG A C 1
ATOM 777 O O . ARG A 1 93 ? -14.193 -5.613 5.471 1.00 72.81 93 ARG A O 1
ATOM 784 N N . ILE A 1 94 ? -13.168 -3.990 6.609 1.00 78.38 94 ILE A N 1
ATOM 785 C CA . ILE A 1 94 ? -12.854 -3.137 5.461 1.00 78.38 94 ILE A CA 1
ATOM 786 C C . ILE A 1 94 ? -11.614 -3.709 4.767 1.00 78.38 94 ILE A C 1
ATOM 788 O O . ILE A 1 94 ? -10.641 -4.077 5.418 1.00 78.38 94 ILE A O 1
ATOM 792 N N . GLY A 1 95 ? -11.657 -3.818 3.438 1.00 66.62 95 GLY A N 1
ATOM 793 C CA . GLY A 1 95 ? -10.589 -4.449 2.650 1.00 66.62 95 GLY A CA 1
ATOM 794 C C . GLY A 1 95 ? -10.627 -5.983 2.634 1.00 66.62 95 GLY A C 1
ATOM 795 O O . GLY A 1 95 ? -9.862 -6.590 1.888 1.00 66.62 95 GLY A O 1
ATOM 796 N N . SER A 1 96 ? -11.526 -6.603 3.407 1.00 67.88 96 SER A N 1
ATOM 797 C CA . SER A 1 96 ? -11.859 -8.028 3.329 1.00 67.88 96 SER A CA 1
ATOM 798 C C . SER A 1 96 ? -12.945 -8.224 2.268 1.00 67.88 96 SER A C 1
ATOM 800 O O . SER A 1 96 ? -13.935 -7.485 2.200 1.00 67.88 96 SER A O 1
ATOM 802 N N . SER A 1 97 ? -12.738 -9.185 1.377 1.00 61.12 97 SER A N 1
ATOM 803 C CA . SER A 1 97 ? -13.623 -9.466 0.263 1.00 61.12 97 SER A CA 1
ATOM 804 C C . SER A 1 97 ? -14.969 -9.960 0.795 1.00 61.12 97 SER A C 1
ATOM 806 O O . SER A 1 97 ? -15.073 -11.021 1.411 1.00 61.12 97 SER A O 1
ATOM 808 N N . ARG A 1 98 ? -16.043 -9.198 0.543 1.00 55.16 98 ARG A N 1
ATOM 809 C CA . ARG A 1 98 ? -17.419 -9.484 1.007 1.00 55.16 98 ARG A CA 1
ATOM 810 C C . ARG A 1 98 ? -18.052 -10.727 0.352 1.00 55.16 98 ARG A C 1
ATOM 812 O O . ARG A 1 98 ? -19.277 -10.805 0.253 1.00 55.16 98 ARG A O 1
ATOM 819 N N . VAL A 1 99 ? -17.266 -11.693 -0.127 1.00 51.62 99 VAL A N 1
ATOM 820 C CA . VAL A 1 99 ? -17.744 -12.785 -0.994 1.00 51.62 99 VAL A CA 1
ATOM 821 C C . VAL A 1 99 ? -18.715 -13.740 -0.290 1.00 51.62 99 VAL A C 1
ATOM 823 O O . VAL A 1 99 ? -19.374 -14.512 -0.966 1.00 51.62 99 VAL A O 1
ATOM 826 N N . ASN A 1 100 ? -18.902 -13.670 1.033 1.00 49.06 100 ASN A N 1
ATOM 827 C CA . ASN A 1 100 ? -19.736 -14.642 1.753 1.00 49.06 100 ASN A CA 1
ATOM 828 C C . ASN A 1 100 ? -20.793 -14.053 2.705 1.00 49.06 100 ASN A C 1
ATOM 830 O O . ASN A 1 100 ? -21.132 -14.694 3.696 1.00 49.06 100 ASN A O 1
ATOM 834 N N . LEU A 1 101 ? -21.373 -12.874 2.427 1.00 53.66 101 LEU A N 1
ATOM 835 C CA . LEU A 1 101 ? -22.633 -12.498 3.108 1.00 53.66 101 LEU A CA 1
ATOM 836 C C . LEU A 1 101 ? -23.893 -12.962 2.366 1.00 53.66 101 LEU A C 1
ATOM 838 O O . LEU A 1 101 ? -24.874 -13.296 3.022 1.00 53.66 101 LEU A O 1
ATOM 842 N N . LYS A 1 102 ? -23.882 -13.071 1.030 1.00 50.66 102 LYS A N 1
ATOM 843 C CA . LYS A 1 102 ? -25.078 -13.514 0.282 1.00 50.66 102 LYS A CA 1
ATOM 844 C C . LYS A 1 102 ? -25.426 -14.995 0.494 1.00 50.66 102 LYS A C 1
ATOM 846 O O . LYS A 1 102 ? -26.586 -15.360 0.367 1.00 50.66 102 LYS A O 1
ATOM 851 N N . ALA A 1 103 ? -24.463 -15.832 0.886 1.00 53.91 103 ALA A N 1
ATOM 852 C CA . ALA A 1 103 ? -24.709 -17.245 1.185 1.00 53.91 103 ALA A CA 1
ATOM 853 C C . ALA A 1 103 ? -25.369 -17.486 2.560 1.00 53.91 103 ALA A C 1
ATOM 855 O O . ALA A 1 103 ? -25.919 -18.557 2.786 1.00 53.91 103 ALA A O 1
ATOM 856 N N . ARG A 1 104 ? -25.339 -16.508 3.482 1.00 46.06 104 ARG A N 1
ATOM 857 C CA . ARG A 1 104 ? -25.879 -16.668 4.847 1.00 46.06 104 ARG A CA 1
ATOM 858 C C . ARG A 1 104 ? -27.346 -16.262 5.014 1.00 46.06 104 ARG A C 1
ATOM 860 O O . ARG A 1 104 ? -27.929 -16.612 6.030 1.00 46.06 104 ARG A O 1
ATOM 867 N N . PHE A 1 105 ? -27.943 -15.572 4.042 1.00 54.00 105 PHE A N 1
ATOM 868 C CA . PHE A 1 105 ? -29.351 -15.144 4.103 1.00 54.00 105 PHE A CA 1
ATOM 869 C C . PHE A 1 105 ? -30.284 -15.920 3.160 1.00 54.00 105 PHE A C 1
ATOM 871 O O . PHE A 1 105 ? -31.478 -15.656 3.144 1.00 54.00 105 PHE A O 1
ATOM 878 N N . ASN A 1 106 ? -29.765 -16.902 2.413 1.00 51.69 106 ASN A N 1
ATOM 879 C CA . ASN A 1 106 ? -30.555 -17.764 1.525 1.00 51.69 106 ASN A CA 1
ATOM 880 C C . ASN A 1 106 ? -30.887 -19.131 2.153 1.00 51.69 106 ASN A C 1
ATOM 882 O O . ASN A 1 106 ? -31.040 -20.119 1.440 1.00 51.69 106 ASN A O 1
ATOM 886 N N . THR A 1 107 ? -31.012 -19.217 3.478 1.00 56.34 107 THR A N 1
ATOM 887 C CA . THR A 1 107 ? -31.802 -20.300 4.076 1.00 56.34 107 THR A CA 1
ATOM 888 C C . THR A 1 107 ? -33.260 -19.852 4.051 1.00 56.34 107 THR A C 1
ATOM 890 O O . THR A 1 107 ? -33.575 -18.867 4.725 1.00 56.34 107 THR A O 1
ATOM 893 N N . PRO A 1 108 ? -34.157 -20.513 3.296 1.00 51.50 108 PRO A N 1
ATOM 894 C CA . PRO A 1 108 ? -35.583 -20.269 3.446 1.00 51.50 108 PRO A CA 1
ATOM 895 C C . PRO A 1 108 ? -35.925 -20.520 4.913 1.00 51.50 108 PRO A C 1
ATOM 897 O O . PRO A 1 108 ? -35.594 -21.586 5.438 1.00 51.50 108 PRO A O 1
ATOM 900 N N . TRP A 1 109 ? -36.527 -19.534 5.579 1.00 46.38 109 TRP A N 1
ATOM 901 C CA . TRP A 1 109 ? -37.172 -19.751 6.867 1.00 46.38 109 TRP A CA 1
ATOM 902 C C . TRP A 1 109 ? -38.156 -20.901 6.671 1.00 46.38 109 TRP A C 1
ATOM 904 O O . TRP A 1 109 ? -39.137 -20.785 5.940 1.00 46.38 109 TRP A O 1
ATOM 914 N N . LYS A 1 110 ? -37.806 -22.070 7.204 1.00 46.59 110 LYS A N 1
ATOM 915 C CA . LYS A 1 110 ? -38.673 -23.234 7.172 1.00 46.59 110 LYS A CA 1
ATOM 916 C C . LYS A 1 110 ? -39.563 -23.072 8.388 1.00 46.59 110 LYS A C 1
ATOM 918 O O . LYS A 1 110 ? -39.153 -23.414 9.493 1.00 46.59 110 LYS A O 1
ATOM 923 N N . ASP A 1 111 ? -40.725 -22.468 8.179 1.00 46.75 111 ASP A N 1
ATOM 924 C CA . ASP A 1 111 ? -41.767 -22.412 9.192 1.00 46.75 111 ASP A CA 1
ATOM 925 C C . ASP A 1 111 ? -42.103 -23.858 9.570 1.00 46.75 111 ASP A C 1
ATOM 927 O O . ASP A 1 111 ? -42.672 -24.621 8.781 1.00 46.75 111 ASP A O 1
ATOM 931 N N . SER A 1 112 ? -41.662 -24.277 10.754 1.00 47.41 112 SER A N 1
ATOM 932 C CA . SER A 1 112 ? -42.025 -25.560 11.341 1.00 47.41 112 SER A CA 1
ATOM 933 C C . SER A 1 112 ? -43.498 -25.492 11.729 1.00 47.41 112 SER A C 1
ATOM 935 O O . SER A 1 112 ? -43.842 -25.161 12.857 1.00 47.41 112 SER A O 1
ATOM 937 N N . VAL A 1 113 ? -44.379 -25.764 10.768 1.00 48.72 113 VAL A N 1
ATOM 938 C CA . VAL A 1 113 ? -45.776 -26.083 11.053 1.00 48.72 113 VAL A CA 1
ATOM 939 C C . VAL A 1 113 ? -45.785 -27.470 11.681 1.00 48.72 113 VAL A C 1
ATOM 941 O O . VAL A 1 113 ? -45.572 -28.469 10.988 1.00 48.72 113 VAL A O 1
ATOM 944 N N . ASP A 1 114 ? -46.011 -27.512 12.992 1.00 47.41 114 ASP A N 1
ATOM 945 C CA . ASP A 1 114 ? -46.322 -28.724 13.740 1.00 47.41 114 ASP A CA 1
ATOM 946 C C . ASP A 1 114 ? -47.430 -29.502 13.018 1.00 47.41 114 ASP A C 1
ATOM 948 O O . ASP A 1 114 ? -48.571 -29.051 12.900 1.00 47.41 114 ASP A O 1
ATOM 952 N N . LYS A 1 115 ? -47.096 -30.686 12.502 1.00 44.97 115 LYS A N 1
ATOM 953 C CA . LYS A 1 115 ? -48.075 -31.639 11.979 1.00 44.97 115 LYS A CA 1
ATOM 954 C C . LYS A 1 115 ? -48.027 -32.890 12.833 1.00 44.97 115 LYS A C 1
ATOM 956 O O . LYS A 1 115 ? -47.067 -33.650 12.768 1.00 44.97 115 LYS A O 1
ATOM 961 N N . ASN A 1 116 ? -49.104 -33.126 13.570 1.00 33.25 116 ASN A N 1
ATOM 962 C CA . ASN A 1 116 ? -49.450 -34.446 14.082 1.00 33.25 116 ASN A CA 1
ATOM 963 C C . ASN A 1 116 ? -50.942 -34.719 1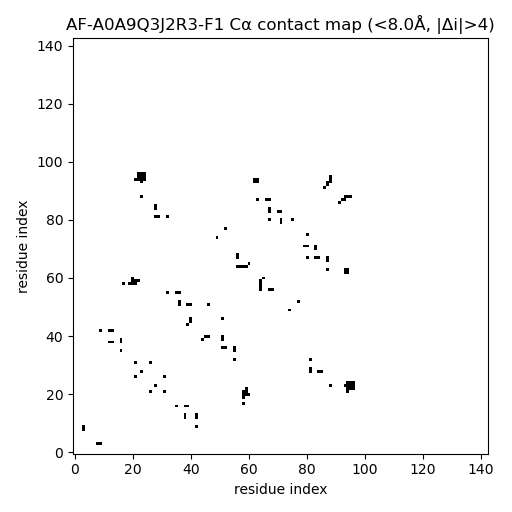3.789 1.00 33.25 116 ASN A C 1
ATOM 965 O O . ASN A 1 116 ? -51.696 -33.775 13.544 1.00 33.25 116 ASN A O 1
ATOM 969 N N . PRO A 1 117 ? -51.401 -35.976 13.788 1.00 50.03 117 PRO A N 1
ATOM 970 C CA . PRO A 1 117 ? -51.298 -3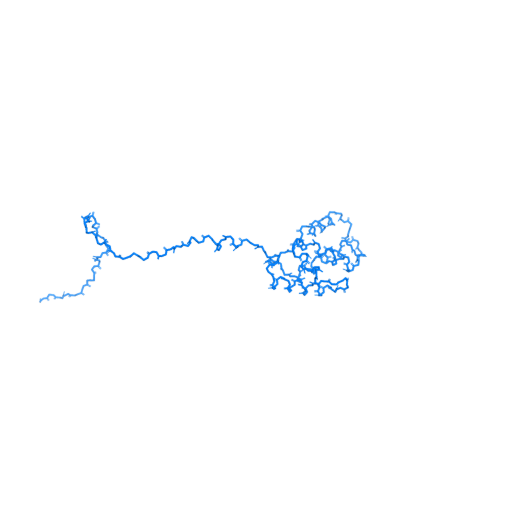6.918 12.678 1.00 50.03 117 PRO A CA 1
ATOM 971 C C . PRO A 1 117 ? -52.697 -37.293 12.158 1.00 50.03 117 PRO A C 1
ATOM 973 O O . PRO A 1 117 ? -53.672 -37.288 12.908 1.00 50.03 117 PRO A O 1
ATOM 976 N N . LYS A 1 118 ? -52.819 -37.683 10.886 1.00 37.06 118 LYS A N 1
ATOM 977 C CA . LYS A 1 118 ? -53.984 -38.456 10.432 1.00 37.06 118 LYS A CA 1
ATOM 978 C C . LYS A 1 118 ? -53.514 -39.690 9.687 1.00 37.06 118 LYS A C 1
ATOM 980 O O . LYS A 1 118 ? -52.990 -39.610 8.579 1.00 37.06 118 LYS A O 1
ATOM 985 N N . GLU A 1 119 ? -53.680 -40.807 10.377 1.00 42.78 119 GLU A N 1
ATOM 986 C CA . GLU A 1 119 ? -53.646 -42.162 9.856 1.00 42.78 119 GLU A CA 1
ATOM 987 C C . GLU A 1 119 ? -54.509 -42.270 8.595 1.00 42.78 119 GLU A C 1
ATOM 989 O O . GLU A 1 119 ? -55.640 -41.782 8.567 1.00 42.78 119 GLU A O 1
ATOM 994 N N . ASN A 1 120 ? -54.011 -42.966 7.572 1.00 35.44 120 ASN A N 1
ATOM 995 C CA . ASN A 1 120 ? -54.886 -43.867 6.840 1.00 35.44 120 ASN A CA 1
ATOM 996 C C . ASN A 1 120 ? -54.091 -45.023 6.231 1.00 35.44 120 ASN A C 1
ATOM 998 O O . ASN A 1 120 ? -53.091 -44.835 5.538 1.00 35.44 120 ASN A O 1
ATOM 1002 N N . PHE A 1 121 ? -54.554 -46.217 6.573 1.00 40.97 121 PHE A N 1
ATOM 1003 C CA . PHE A 1 121 ? -54.061 -47.514 6.149 1.00 40.97 121 PHE A CA 1
ATOM 1004 C C . PHE A 1 121 ? -54.269 -47.746 4.644 1.00 40.97 121 PHE A C 1
ATOM 1006 O O . PHE A 1 121 ? -55.115 -47.113 4.016 1.00 40.97 121 PHE A O 1
ATOM 1013 N N . ASN A 1 122 ? -53.557 -48.765 4.143 1.00 34.84 122 ASN A N 1
ATOM 1014 C CA . ASN A 1 122 ? -53.717 -49.479 2.866 1.00 34.84 122 ASN A CA 1
ATOM 1015 C C . ASN A 1 122 ? -52.749 -49.066 1.748 1.00 34.84 122 ASN A C 1
ATOM 1017 O O . ASN A 1 122 ? -53.060 -48.214 0.925 1.00 34.84 122 ASN A O 1
ATOM 1021 N N . ASN A 1 123 ? -51.613 -49.767 1.641 1.00 36.72 123 ASN A N 1
ATOM 1022 C CA . ASN A 1 123 ? -51.509 -50.863 0.666 1.00 36.72 123 ASN A CA 1
ATOM 1023 C C . ASN A 1 123 ? -50.211 -51.671 0.881 1.00 36.72 123 ASN A C 1
ATOM 1025 O O . ASN A 1 123 ? -49.113 -51.216 0.566 1.00 36.72 123 ASN A O 1
ATOM 1029 N N . MET A 1 124 ? -50.341 -52.892 1.402 1.00 32.03 124 MET A N 1
ATOM 1030 C CA . MET A 1 124 ? -49.367 -53.960 1.157 1.00 32.03 124 MET A CA 1
ATOM 1031 C C . MET A 1 124 ? -49.454 -54.339 -0.330 1.00 32.03 124 MET A C 1
ATOM 1033 O O . MET A 1 124 ? -50.560 -54.620 -0.777 1.00 32.03 124 MET A O 1
ATOM 1037 N N . ASN A 1 125 ? -48.340 -54.447 -1.072 1.00 34.88 125 ASN A N 1
ATOM 1038 C CA . ASN A 1 125 ? -47.799 -55.774 -1.409 1.00 34.88 125 ASN A CA 1
ATOM 1039 C C . ASN A 1 125 ? -46.566 -55.837 -2.340 1.00 34.88 125 ASN A C 1
ATOM 1041 O O . ASN A 1 125 ? -46.484 -55.160 -3.358 1.00 34.88 125 ASN A O 1
ATOM 1045 N N . TYR A 1 126 ? -45.705 -56.797 -1.977 1.00 34.41 126 TYR A N 1
ATOM 1046 C CA . TYR A 1 126 ? -44.709 -57.593 -2.718 1.00 34.41 126 TYR A CA 1
ATOM 1047 C C . TYR A 1 126 ? -43.566 -56.940 -3.522 1.00 34.41 126 TYR A C 1
ATOM 1049 O O . TYR A 1 126 ? -43.692 -56.619 -4.701 1.00 34.41 126 TYR A O 1
ATOM 1057 N N . LYS A 1 127 ? -42.363 -57.008 -2.935 1.00 37.41 127 LYS A N 1
ATOM 1058 C CA . LYS A 1 127 ? -41.292 -57.959 -3.326 1.00 37.41 127 LYS A CA 1
ATOM 1059 C C . LYS A 1 127 ? -40.288 -58.042 -2.167 1.00 37.41 127 LYS A C 1
ATOM 1061 O O . LYS A 1 127 ? -39.602 -57.077 -1.861 1.00 37.41 127 LYS A O 1
ATOM 1066 N N . SER A 1 128 ? -40.420 -59.076 -1.335 1.00 34.72 128 SER A N 1
ATOM 1067 C CA . SER A 1 128 ? -39.441 -60.173 -1.230 1.00 34.72 128 SER A CA 1
ATOM 1068 C C . SER A 1 128 ? -38.011 -59.641 -1.083 1.00 34.72 128 SER A C 1
ATOM 1070 O O . SER A 1 128 ? -37.413 -59.185 -2.045 1.00 34.72 128 SER A O 1
ATOM 1072 N N . ALA A 1 129 ? -37.540 -59.465 0.150 1.00 43.50 129 ALA A N 1
ATOM 1073 C CA . ALA A 1 129 ? -36.905 -60.529 0.933 1.00 43.50 129 ALA A CA 1
ATOM 1074 C C . ALA A 1 129 ? -35.554 -60.920 0.330 1.00 43.50 129 ALA A C 1
ATOM 1076 O O . ALA A 1 129 ? -35.516 -61.788 -0.527 1.00 43.50 129 ALA A O 1
ATOM 1077 N N . ASP A 1 130 ? -34.470 -60.290 0.803 1.00 39.62 130 ASP A N 1
ATOM 1078 C CA . ASP A 1 130 ? -33.125 -60.782 0.474 1.00 39.62 130 ASP A CA 1
ATOM 1079 C C . ASP A 1 130 ? -31.987 -60.440 1.453 1.00 39.62 130 ASP A C 1
ATOM 1081 O O . ASP A 1 130 ? -30.824 -60.615 1.106 1.00 39.62 130 ASP A O 1
ATOM 1085 N N . ILE A 1 131 ? -32.236 -59.969 2.688 1.00 38.72 131 ILE A N 1
ATOM 1086 C CA . ILE A 1 131 ? -31.096 -59.610 3.575 1.00 38.72 131 ILE A CA 1
ATOM 1087 C C . ILE A 1 131 ? -31.166 -60.176 5.000 1.00 38.72 131 ILE A C 1
ATOM 1089 O O . ILE A 1 131 ? -30.152 -60.213 5.693 1.00 38.72 131 ILE A O 1
ATOM 1093 N N . ILE A 1 132 ? -32.290 -60.733 5.457 1.00 41.25 132 ILE A N 1
ATOM 1094 C CA . ILE A 1 132 ? -32.379 -61.215 6.845 1.00 41.25 132 ILE A CA 1
ATOM 1095 C C . ILE A 1 132 ? -32.578 -62.726 6.873 1.00 41.25 132 ILE A C 1
ATOM 1097 O O . ILE A 1 132 ? -33.707 -63.206 6.906 1.00 41.25 132 ILE A O 1
ATOM 1101 N N . ARG A 1 133 ? -31.444 -63.443 6.869 1.00 37.28 133 ARG A N 1
ATOM 1102 C CA . ARG A 1 133 ? -31.149 -64.711 7.583 1.00 37.28 133 ARG A CA 1
ATOM 1103 C C . ARG A 1 133 ? -30.106 -65.536 6.820 1.00 37.28 133 ARG A C 1
ATOM 1105 O O . ARG A 1 133 ? -30.377 -66.640 6.363 1.00 37.28 133 ARG A O 1
ATOM 1112 N N . LYS A 1 134 ? -28.859 -65.051 6.771 1.00 39.22 134 LYS A N 1
ATOM 1113 C CA . LYS A 1 134 ? -27.702 -65.962 6.777 1.00 39.22 134 LYS A CA 1
ATOM 1114 C C . LYS A 1 134 ? -27.494 -66.429 8.218 1.00 39.22 134 LYS A C 1
ATOM 1116 O O . LYS A 1 134 ? -26.822 -65.795 9.021 1.00 39.22 134 LYS A O 1
ATOM 1121 N N . PHE A 1 135 ? -28.244 -67.484 8.509 1.00 37.22 135 PHE A N 1
ATOM 1122 C CA . PHE A 1 135 ? -28.079 -68.504 9.534 1.00 37.22 135 PHE A CA 1
ATOM 1123 C C . PHE A 1 135 ? -26.766 -68.449 10.334 1.00 37.22 135 PHE A C 1
ATOM 1125 O O . PHE A 1 135 ? -25.695 -68.773 9.825 1.00 37.22 135 PHE A O 1
ATOM 1132 N N . HIS A 1 136 ? -26.893 -68.141 11.627 1.00 37.81 136 HIS A N 1
ATOM 1133 C CA . HIS A 1 136 ? -26.005 -68.671 12.661 1.00 37.81 136 HIS A CA 1
ATOM 1134 C C . HIS A 1 136 ? -26.295 -70.179 12.769 1.00 37.81 136 HIS A C 1
ATOM 1136 O O . HIS A 1 136 ? -27.401 -70.572 13.140 1.00 37.81 136 HIS A O 1
ATOM 1142 N N . ILE A 1 137 ? -25.331 -71.006 12.361 1.00 41.88 137 ILE A N 1
ATOM 1143 C CA . ILE A 1 137 ? -25.385 -72.474 12.392 1.00 41.88 137 ILE A CA 1
ATOM 1144 C C . ILE A 1 137 ? -24.588 -72.971 13.607 1.00 41.88 137 ILE A C 1
ATOM 1146 O O . ILE A 1 137 ? -23.581 -72.367 13.972 1.00 41.88 137 ILE A O 1
ATOM 1150 N N . PHE A 1 138 ? -25.031 -74.122 14.127 1.00 35.47 138 PHE A N 1
ATOM 1151 C CA . PHE A 1 138 ? -24.466 -75.007 15.158 1.00 35.47 138 PHE A CA 1
ATOM 1152 C C . PHE A 1 138 ? -24.947 -74.672 16.579 1.00 35.47 138 PHE A C 1
ATOM 1154 O O . PHE A 1 138 ? -24.610 -73.640 17.139 1.00 35.47 138 PHE A O 1
ATOM 1161 N N . LYS A 1 139 ? -25.746 -7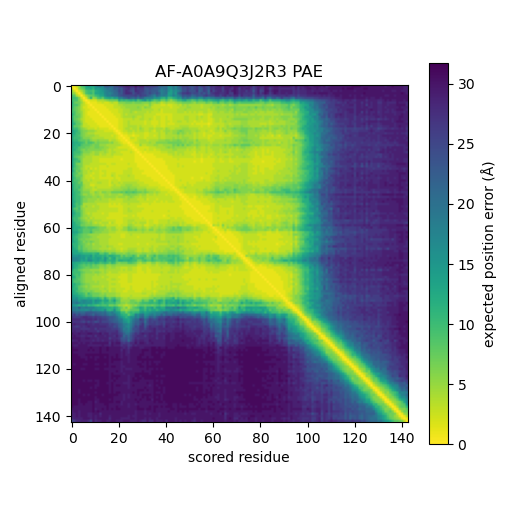5.523 17.237 1.00 36.62 139 LYS A N 1
ATOM 1162 C CA . LYS A 1 139 ? -25.474 -76.944 17.514 1.00 36.62 139 LYS A CA 1
ATOM 1163 C C . LYS A 1 139 ? -26.760 -77.748 17.776 1.00 36.62 139 LYS A C 1
ATOM 1165 O O . LYS A 1 139 ? -27.583 -77.309 18.566 1.00 36.62 139 LYS A O 1
ATOM 1170 N N . THR A 1 140 ? -26.805 -78.981 17.276 1.00 49.50 140 THR A N 1
ATOM 1171 C CA . THR A 1 140 ? -27.253 -80.167 18.036 1.00 49.50 140 THR A CA 1
ATOM 1172 C C . THR A 1 140 ? -26.434 -81.372 17.560 1.00 49.50 140 THR A C 1
ATOM 1174 O O . THR A 1 140 ? -26.306 -81.533 16.345 1.00 49.50 140 THR A O 1
ATOM 1177 N N . PRO A 1 141 ? -25.891 -82.231 18.439 1.00 45.03 141 PRO A N 1
ATOM 1178 C CA . PRO A 1 141 ? -25.611 -83.618 18.088 1.00 45.03 141 PRO A CA 1
ATOM 1179 C C . PRO A 1 141 ? -26.865 -84.496 18.308 1.00 45.03 141 PRO A C 1
ATOM 1181 O O . PRO A 1 141 ? -27.692 -84.156 19.159 1.00 45.03 141 PRO A O 1
ATOM 1184 N N . PRO A 1 142 ? -27.032 -85.584 17.533 1.00 49.97 142 PRO A N 1
ATOM 1185 C CA . PRO A 1 142 ? -28.158 -86.507 17.646 1.00 49.97 142 PRO A CA 1
ATOM 1186 C C . PRO A 1 142 ? -27.950 -87.501 18.801 1.00 49.97 142 PRO A C 1
ATOM 1188 O O . PRO A 1 142 ? -26.828 -87.665 19.278 1.00 49.97 142 PRO A O 1
ATOM 1191 N N . THR A 1 143 ? -29.055 -88.113 19.233 1.00 48.81 143 THR A N 1
ATOM 1192 C CA . THR A 1 143 ? -29.155 -89.194 20.237 1.00 48.81 143 THR A CA 1
ATOM 1193 C C . THR A 1 143 ? -28.130 -90.301 20.067 1.00 48.81 143 THR A C 1
ATOM 1195 O O . THR A 1 143 ? -27.953 -90.729 18.903 1.00 48.81 143 THR A O 1
#

Foldseek 3Di:
DCPPPDPVVLVVLVVVLVPQADALVPDQLVVSLVVQLVSCCVNCVPDDPLVSVVSVLPSPDDPLSVQLVVQDDSPDDPVRSSVSSCCCVVVDVPRHDPPPPVVVPPPPPPPPPDDDDDDDDDDDDDDDDDDPDPDPDDDDDDD